Protein AF-A0A3N4KEC1-F1 (afdb_monomer)

Foldseek 3Di:
DDDDDDDDPDDPPDDDPPDQDPVSVVVVVVVVVVVVVVVVVVVVVVVVVVVVVVVVVVVVVCVVVVVVVVVVVVVVVDDPPPPDDDDDDDDDDPDDDDDDDDDDDDDD

Sequence (108 aa):
MSTSRPAASASAPAAEPAEKSFFELQRDQLVSEIALSLEHVLMNMNVLNRSLEGVIAVGKEFESVEALWSQFENVMAKNPEETKGAEEGEGDESTVMYEGLPRGVGKR

Mean predicted aligned error: 19.25 Å

Radius of gyration: 40.03 Å; Cα contacts (8 Å, |Δi|>4): 1; chains: 1; bounding box: 88×50×103 Å

Organism: NCBI:txid1392247

Structure (mmCIF, N/CA/C/O backbone):
data_AF-A0A3N4KEC1-F1
#
_entry.id   AF-A0A3N4KEC1-F1
#
loop_
_atom_site.group_PDB
_atom_site.id
_atom_site.type_symbol
_atom_site.label_atom_id
_atom_site.label_alt_id
_atom_site.label_comp_id
_atom_site.label_asym_id
_atom_site.label_entity_id
_atom_site.label_seq_id
_atom_site.pdbx_PDB_ins_code
_atom_site.Cartn_x
_atom_site.Cartn_y
_atom_site.Cartn_z
_atom_site.occupancy
_atom_site.B_iso_or_equiv
_atom_site.auth_seq_id
_atom_site.auth_comp_id
_atom_site.auth_asym_id
_atom_site.auth_atom_id
_atom_site.pdbx_PDB_model_num
ATOM 1 N N . MET A 1 1 ? -59.095 -21.184 52.690 1.00 42.16 1 MET A N 1
ATOM 2 C CA . MET A 1 1 ? -60.011 -20.505 51.748 1.00 42.16 1 MET A CA 1
ATOM 3 C C . MET A 1 1 ? -59.433 -19.137 51.421 1.00 42.16 1 MET A C 1
ATOM 5 O O . MET A 1 1 ? -58.833 -18.533 52.297 1.00 42.16 1 MET A O 1
ATOM 9 N N . SER A 1 2 ? -59.521 -18.750 50.149 1.00 52.88 2 SER A N 1
ATOM 10 C CA . SER A 1 2 ? -58.805 -17.673 49.456 1.00 52.88 2 SER A CA 1
ATOM 11 C C . SER A 1 2 ? -58.765 -16.302 50.131 1.00 52.88 2 SER A C 1
ATOM 13 O O . SER A 1 2 ? -59.779 -15.815 50.616 1.00 52.88 2 SER A O 1
ATOM 15 N N . THR A 1 3 ? -57.642 -15.605 49.954 1.00 56.81 3 THR A N 1
ATOM 16 C CA . THR A 1 3 ? -57.611 -14.137 49.906 1.00 56.81 3 THR A CA 1
ATOM 17 C C . THR A 1 3 ? -56.886 -13.698 48.637 1.00 56.81 3 THR A C 1
ATOM 19 O O . THR A 1 3 ? -55.672 -13.846 48.515 1.00 56.81 3 THR A O 1
ATOM 22 N N . SER A 1 4 ? -57.665 -13.201 47.679 1.00 56.50 4 SER A N 1
ATOM 23 C CA . SER A 1 4 ? -57.194 -12.508 46.477 1.00 56.50 4 SER A CA 1
ATOM 24 C C . SER A 1 4 ? -56.639 -11.125 46.844 1.00 56.50 4 SER A C 1
ATOM 26 O O . SER A 1 4 ? -57.174 -10.473 47.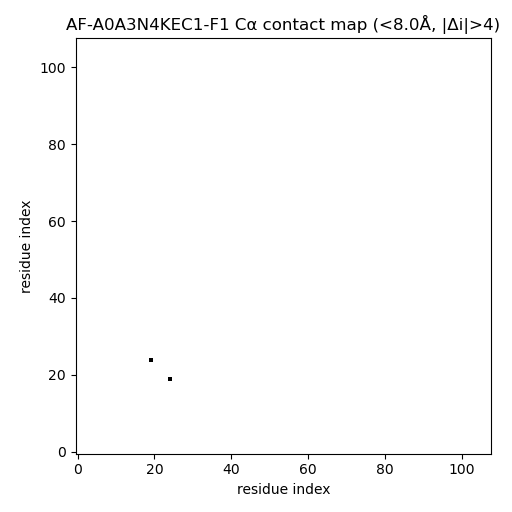742 1.00 56.50 4 SER A O 1
ATOM 28 N N . ARG A 1 5 ? -55.612 -10.651 46.126 1.00 55.03 5 ARG A N 1
ATOM 29 C CA . ARG A 1 5 ? -55.212 -9.233 46.090 1.00 55.03 5 ARG A CA 1
ATOM 30 C C . ARG A 1 5 ? -54.964 -8.820 44.627 1.00 55.03 5 ARG A C 1
ATOM 32 O O . ARG A 1 5 ? -54.363 -9.608 43.899 1.00 55.03 5 ARG A O 1
ATOM 39 N N . PRO A 1 6 ? -55.451 -7.644 44.179 1.00 61.09 6 PRO A N 1
ATOM 40 C CA . PRO A 1 6 ? -55.585 -7.321 42.759 1.00 61.09 6 PRO A CA 1
ATOM 41 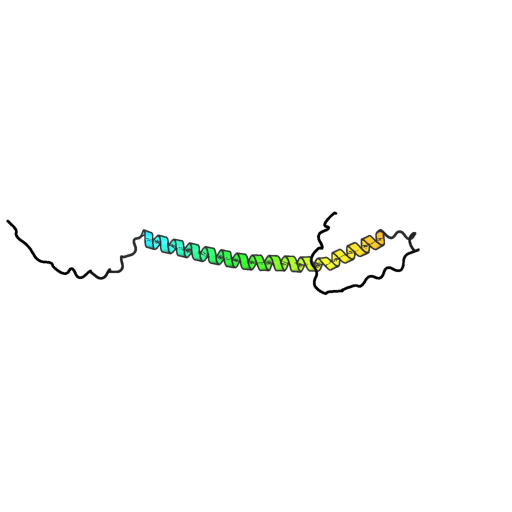C C . PRO A 1 6 ? -54.283 -6.838 42.108 1.00 61.09 6 PRO A C 1
ATOM 43 O O . PRO A 1 6 ? -53.318 -6.469 42.778 1.00 61.09 6 PRO A O 1
ATOM 46 N N . ALA A 1 7 ? -54.310 -6.838 40.773 1.00 58.62 7 ALA A N 1
ATOM 47 C CA . ALA A 1 7 ? -53.273 -6.358 39.874 1.00 58.62 7 ALA A CA 1
ATOM 48 C C . ALA A 1 7 ? -52.942 -4.873 40.096 1.00 58.62 7 ALA A C 1
ATOM 50 O O . ALA A 1 7 ? -53.831 -4.022 40.082 1.00 58.62 7 ALA A O 1
ATOM 51 N N . ALA A 1 8 ? -51.650 -4.567 40.219 1.00 51.00 8 ALA A N 1
ATOM 52 C CA . ALA A 1 8 ? -51.113 -3.234 39.991 1.00 51.00 8 ALA A CA 1
ATOM 53 C C . ALA A 1 8 ? -50.365 -3.261 38.656 1.00 51.00 8 ALA A C 1
ATOM 55 O O . ALA A 1 8 ? -49.406 -4.011 38.483 1.00 51.00 8 ALA A O 1
ATOM 56 N N . SER A 1 9 ? -50.859 -2.461 37.713 1.00 57.47 9 SER A N 1
ATOM 57 C CA . SER A 1 9 ? -50.196 -2.125 36.458 1.00 57.47 9 SER A CA 1
ATOM 58 C C . SER A 1 9 ? -48.816 -1.542 36.769 1.00 57.47 9 SER A C 1
ATOM 60 O O . SER A 1 9 ? -48.711 -0.420 37.266 1.00 57.47 9 SER A O 1
ATOM 62 N N . ALA A 1 10 ? -47.760 -2.321 36.542 1.00 55.50 10 ALA A N 1
ATOM 63 C CA . ALA A 1 10 ? -46.398 -1.823 36.607 1.00 55.50 10 ALA A CA 1
ATOM 64 C C . ALA A 1 10 ? -46.099 -1.127 35.277 1.00 55.50 10 ALA A C 1
ATOM 66 O O . ALA A 1 10 ? -45.793 -1.772 34.276 1.00 55.50 10 ALA A O 1
ATOM 67 N N . SER A 1 11 ? -46.227 0.200 35.276 1.00 55.78 11 SER A N 1
ATOM 68 C CA . SER A 1 11 ? -45.574 1.051 34.286 1.00 55.78 11 SER A CA 1
ATOM 69 C C . SER A 1 11 ? -44.101 0.649 34.237 1.00 55.78 11 SER A C 1
ATOM 71 O O . SER A 1 11 ? -43.405 0.761 35.248 1.00 55.78 11 SER A O 1
ATOM 73 N N . ALA A 1 12 ? -43.643 0.139 33.094 1.00 61.47 12 ALA A N 1
ATOM 74 C CA . ALA A 1 12 ? -42.231 -0.129 32.874 1.00 61.47 12 ALA A CA 1
ATOM 75 C C . ALA A 1 12 ? -41.457 1.176 33.123 1.00 61.47 12 ALA A C 1
ATOM 77 O O . ALA A 1 12 ? -41.832 2.202 32.543 1.00 61.47 12 ALA A O 1
ATOM 78 N N . PRO A 1 13 ? -40.424 1.194 33.983 1.00 54.88 13 PRO A N 1
ATOM 79 C CA . PRO A 1 13 ? -39.538 2.339 34.005 1.00 54.88 13 PRO A CA 1
ATOM 80 C C . PRO A 1 13 ? -38.871 2.393 32.630 1.00 54.88 13 PRO A C 1
ATOM 82 O O . PRO A 1 13 ? -38.348 1.387 32.143 1.00 54.88 13 PRO A O 1
ATOM 85 N N . ALA A 1 14 ? -38.963 3.553 31.978 1.00 57.78 14 ALA A N 1
ATOM 86 C CA . ALA A 1 14 ? -38.163 3.853 30.806 1.00 57.78 14 ALA A CA 1
ATOM 87 C C . ALA A 1 14 ? -36.710 3.502 31.142 1.00 57.78 14 ALA A C 1
ATOM 89 O O . ALA A 1 14 ? -36.208 3.906 32.190 1.00 57.78 14 ALA A O 1
ATOM 90 N N . ALA A 1 15 ? -36.085 2.681 30.300 1.00 56.28 15 ALA A N 1
ATOM 91 C CA . ALA A 1 15 ? -34.692 2.310 30.458 1.00 56.28 15 ALA A CA 1
ATOM 92 C C . ALA A 1 15 ? -33.847 3.590 30.406 1.00 56.28 15 ALA A C 1
ATOM 94 O O . ALA A 1 15 ? -33.602 4.138 29.332 1.00 56.28 15 ALA A O 1
ATOM 95 N N . GLU A 1 16 ? -33.452 4.081 31.579 1.00 58.34 16 GLU A N 1
ATOM 96 C CA . GLU A 1 16 ? -32.330 5.001 31.741 1.00 58.34 16 GLU A CA 1
ATOM 97 C C . GLU A 1 16 ? -31.148 4.428 30.941 1.00 58.34 16 GLU A C 1
ATOM 99 O O . GLU A 1 16 ? -30.938 3.206 30.977 1.00 58.34 16 GLU A O 1
ATOM 104 N N . PRO A 1 17 ? -30.400 5.246 30.178 1.00 60.44 17 PRO A N 1
ATOM 105 C CA . PRO A 1 17 ? -29.257 4.751 29.429 1.00 60.44 17 PRO A CA 1
ATOM 106 C C . PRO A 1 17 ? -28.294 4.106 30.423 1.00 60.44 17 PRO A C 1
ATOM 108 O O . PRO A 1 17 ? -27.717 4.790 31.264 1.00 60.44 17 PRO A O 1
ATOM 111 N N . ALA A 1 18 ? -28.164 2.780 30.356 1.00 66.94 18 ALA A N 1
ATOM 112 C CA . ALA A 1 18 ? -27.238 2.050 31.202 1.00 66.94 18 ALA A CA 1
ATOM 113 C C . ALA A 1 18 ? -25.848 2.666 31.013 1.00 66.94 18 ALA A C 1
ATOM 115 O O . ALA A 1 18 ? -25.322 2.677 29.894 1.00 66.94 18 ALA A O 1
ATOM 116 N N . GLU A 1 19 ? -25.284 3.226 32.085 1.00 74.94 19 GLU A N 1
ATOM 117 C CA . GLU A 1 19 ? -23.933 3.768 32.055 1.00 74.94 19 GLU A CA 1
ATOM 118 C C . GLU A 1 19 ? -22.994 2.673 31.547 1.00 74.94 19 GLU A C 1
ATOM 120 O O . GLU A 1 19 ? -22.976 1.548 32.057 1.00 74.94 19 GLU A O 1
ATOM 125 N N . LYS A 1 20 ? -22.261 2.980 30.472 1.00 77.44 20 LYS A N 1
ATOM 126 C CA . LYS A 1 20 ? -21.356 2.020 29.847 1.00 77.44 20 LYS A CA 1
ATOM 127 C C . LYS A 1 20 ? -20.341 1.571 30.889 1.00 77.44 20 LYS A C 1
ATOM 129 O O . LYS A 1 20 ? -19.590 2.385 31.425 1.00 77.44 20 LYS A O 1
ATOM 134 N N . SER A 1 21 ? -20.315 0.266 31.148 1.00 90.31 21 SER A N 1
ATOM 135 C CA . SER A 1 21 ? -19.306 -0.349 32.006 1.00 90.31 21 SER A CA 1
ATOM 136 C C . SER A 1 21 ? -17.904 0.029 31.521 1.00 90.31 21 SER A C 1
ATOM 138 O O . SER A 1 21 ? -17.687 0.229 30.325 1.00 90.31 21 SER A O 1
ATOM 140 N N . PHE A 1 22 ? -16.932 0.087 32.431 1.00 91.50 22 PHE A N 1
ATOM 141 C CA . PHE A 1 22 ? -15.531 0.377 32.107 1.00 91.50 22 PHE A CA 1
ATOM 142 C C . PHE A 1 22 ? -15.016 -0.443 30.904 1.00 91.50 22 PHE A C 1
ATOM 144 O O . PHE A 1 22 ? -14.359 0.096 30.015 1.00 91.50 22 PHE A O 1
ATOM 151 N N . PHE A 1 23 ? -15.398 -1.722 30.819 1.00 94.12 23 PHE A N 1
ATOM 152 C CA . PHE A 1 23 ? -15.033 -2.602 29.705 1.00 94.12 23 PHE A CA 1
ATOM 153 C C . PHE A 1 23 ? -15.689 -2.223 28.371 1.00 94.12 23 PHE A C 1
ATOM 155 O O . PHE A 1 23 ? -15.075 -2.392 27.323 1.00 94.12 23 PHE A O 1
ATOM 162 N N . GLU A 1 24 ? -16.911 -1.690 28.393 1.00 93.69 24 GLU A N 1
ATOM 163 C CA . GLU A 1 24 ? -17.613 -1.220 27.193 1.00 93.69 24 GLU A CA 1
ATOM 164 C C . GLU A 1 24 ? -16.934 0.036 26.634 1.00 93.69 24 GLU A C 1
ATOM 166 O O . GLU A 1 24 ? -16.720 0.135 25.430 1.00 93.69 24 GLU A O 1
ATOM 171 N N . LEU A 1 25 ? -16.516 0.959 27.507 1.00 95.00 25 LEU A N 1
ATOM 172 C CA . LEU A 1 25 ? -15.756 2.150 27.112 1.00 95.00 25 LEU A CA 1
ATOM 173 C C . LEU A 1 25 ? -14.388 1.787 26.524 1.00 95.00 25 LEU A C 1
ATOM 175 O O . LEU A 1 25 ? -14.010 2.311 25.478 1.00 95.00 25 LEU A O 1
ATOM 179 N N . GLN A 1 26 ? -13.660 0.869 27.164 1.00 96.19 26 GLN A N 1
ATOM 180 C CA . GLN A 1 26 ? -12.362 0.415 26.665 1.00 96.19 26 GLN A CA 1
ATOM 181 C C . GLN A 1 26 ? -12.499 -0.361 25.347 1.00 96.19 26 GLN A C 1
ATOM 183 O O . GLN A 1 26 ? -11.676 -0.196 24.448 1.00 96.19 26 GLN A O 1
ATOM 188 N N . ARG A 1 27 ? -13.557 -1.169 25.190 1.00 95.94 27 ARG A N 1
ATOM 189 C CA . ARG A 1 27 ? -13.874 -1.819 23.913 1.00 95.94 27 ARG A CA 1
ATOM 190 C C . ARG A 1 27 ? -14.127 -0.780 22.828 1.00 95.94 27 ARG A C 1
ATOM 192 O O . ARG A 1 27 ? -13.551 -0.902 21.756 1.00 95.94 27 ARG A O 1
ATOM 199 N N . ASP A 1 28 ? -14.955 0.226 23.095 1.00 95.75 28 ASP A N 1
ATOM 200 C CA . ASP A 1 28 ? -15.267 1.270 22.115 1.00 95.75 28 ASP A CA 1
ATOM 201 C C . ASP A 1 28 ? -13.988 2.031 21.693 1.00 95.75 28 ASP A C 1
ATOM 203 O O . ASP A 1 28 ? -13.794 2.298 20.507 1.00 95.75 28 ASP A O 1
ATOM 207 N N . GLN A 1 29 ? -13.068 2.294 22.631 1.00 96.62 29 GLN A N 1
ATOM 208 C CA . GLN A 1 29 ? -11.748 2.870 22.332 1.00 96.62 29 GLN A CA 1
ATOM 209 C C . GLN A 1 29 ? -10.902 1.964 21.430 1.00 96.62 29 GLN A C 1
AT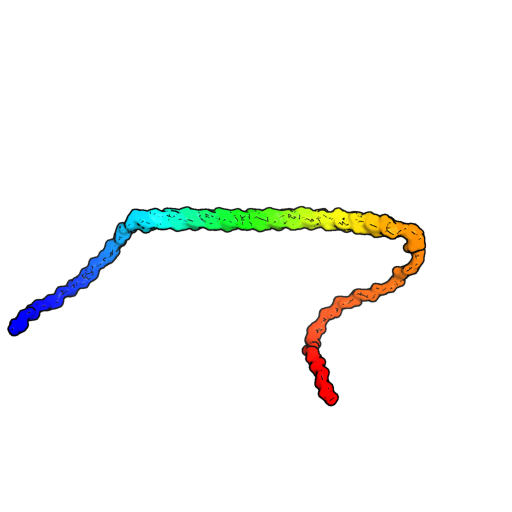OM 211 O O . GLN A 1 29 ? -10.416 2.420 20.397 1.00 96.62 29 GLN A O 1
ATOM 216 N N . LEU A 1 30 ? -10.764 0.680 21.776 1.00 98.00 30 LEU A N 1
ATOM 217 C CA . LEU A 1 30 ? -9.996 -0.281 20.978 1.00 98.00 30 LEU A CA 1
ATOM 218 C C . LEU A 1 30 ? -10.600 -0.477 19.583 1.00 98.00 30 LEU A C 1
ATOM 220 O O . LEU A 1 30 ? -9.872 -0.562 18.601 1.00 98.00 30 LEU A O 1
ATOM 224 N N . VAL A 1 31 ? -11.930 -0.512 19.468 1.00 98.00 31 VAL A N 1
ATOM 225 C CA . VAL A 1 31 ? -12.624 -0.605 18.174 1.00 98.00 31 VAL A CA 1
ATOM 226 C C . VAL A 1 31 ? -12.361 0.639 17.328 1.00 98.00 31 VAL A C 1
ATOM 228 O O . VAL A 1 31 ? -12.116 0.516 16.129 1.00 98.00 31 VAL A O 1
ATOM 231 N N . SER A 1 32 ? -12.358 1.825 17.940 1.00 98.00 32 SER A N 1
ATOM 232 C CA . SER A 1 32 ? -11.994 3.063 17.249 1.00 98.00 32 SER A CA 1
ATOM 233 C C . SER A 1 32 ? -10.541 3.039 16.769 1.00 98.00 32 SER A C 1
ATOM 235 O O . SER A 1 32 ? -10.264 3.446 15.645 1.00 98.00 32 SER A O 1
ATOM 237 N N . GLU A 1 33 ? -9.612 2.551 17.590 1.00 98.12 33 GLU A N 1
ATOM 238 C CA . GLU A 1 33 ? -8.200 2.427 17.216 1.00 98.12 33 GLU A CA 1
ATOM 239 C C . GLU A 1 33 ? -8.003 1.422 16.072 1.00 98.12 33 GLU A C 1
ATOM 241 O O . GLU A 1 33 ? -7.297 1.710 15.104 1.00 98.12 33 GLU A O 1
ATOM 246 N N . ILE A 1 34 ? -8.703 0.283 16.118 1.00 98.19 34 ILE A N 1
ATOM 247 C CA . ILE A 1 34 ? -8.720 -0.696 15.026 1.00 98.19 34 ILE A CA 1
ATOM 248 C C . ILE A 1 34 ? -9.242 -0.045 13.742 1.00 98.19 34 ILE A C 1
ATOM 250 O O . ILE A 1 34 ? -8.614 -0.199 12.695 1.00 98.19 34 ILE A O 1
ATOM 254 N N . ALA A 1 35 ? -10.341 0.711 13.804 1.00 98.06 35 ALA A N 1
ATOM 255 C CA . ALA A 1 35 ? -10.898 1.387 12.6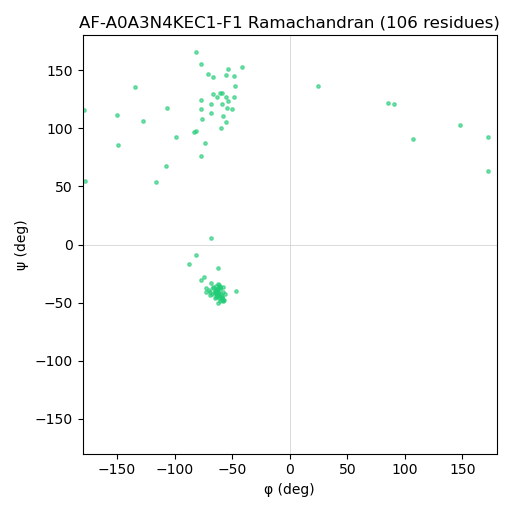35 1.00 98.06 35 ALA A CA 1
ATOM 256 C C . ALA A 1 35 ? -9.890 2.361 11.999 1.00 98.06 35 ALA A C 1
ATOM 258 O O . ALA A 1 35 ? -9.673 2.306 10.789 1.00 98.06 35 ALA A O 1
ATOM 259 N N . LEU A 1 36 ? -9.208 3.174 12.813 1.00 98.25 36 LEU A N 1
ATOM 260 C CA . LEU A 1 36 ? -8.152 4.079 12.345 1.00 98.25 36 LEU A CA 1
ATOM 261 C C . LEU A 1 36 ? -6.969 3.316 11.732 1.00 98.25 36 LEU A C 1
ATOM 263 O O . LEU A 1 36 ? -6.439 3.706 10.692 1.00 98.25 36 LEU A O 1
ATOM 267 N N . SER A 1 37 ? -6.563 2.198 12.342 1.00 97.94 37 SER A N 1
ATOM 268 C CA . SER A 1 37 ? -5.486 1.361 11.806 1.00 97.94 37 SER A CA 1
ATOM 269 C C . SER A 1 37 ? -5.845 0.764 10.440 1.00 97.94 37 SER A C 1
ATOM 271 O O . SER A 1 37 ? -5.002 0.720 9.544 1.00 97.94 37 SER A O 1
ATOM 273 N N . LEU A 1 38 ? -7.107 0.369 10.243 1.00 98.06 38 LEU A N 1
ATOM 274 C CA . LEU A 1 38 ? -7.596 -0.169 8.975 1.00 98.06 38 LEU A CA 1
ATOM 275 C C . LEU A 1 38 ? -7.678 0.915 7.899 1.00 98.06 38 LEU A C 1
ATOM 277 O O . LEU A 1 38 ? -7.303 0.658 6.758 1.00 98.06 38 LEU A O 1
ATOM 281 N N . GLU A 1 39 ? -8.094 2.131 8.252 1.00 97.88 39 GLU A N 1
ATOM 282 C CA . GLU A 1 39 ? -8.058 3.275 7.336 1.00 97.88 39 GLU A CA 1
ATOM 283 C C . GLU A 1 39 ? -6.627 3.564 6.865 1.00 97.88 39 GLU A C 1
ATOM 285 O O . GLU A 1 39 ? -6.380 3.736 5.669 1.00 97.88 39 GLU A O 1
ATOM 290 N N . HIS A 1 40 ? -5.656 3.513 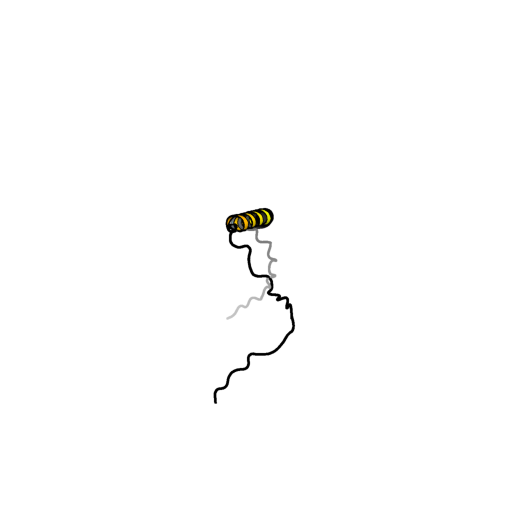7.780 1.00 98.06 40 HIS A N 1
ATOM 291 C CA . HIS A 1 40 ? -4.250 3.668 7.426 1.00 98.06 40 HIS A CA 1
ATOM 292 C C . HIS A 1 40 ? -3.764 2.547 6.492 1.00 98.06 40 HIS A C 1
ATOM 294 O O . HIS A 1 40 ? -3.075 2.827 5.511 1.00 98.06 40 HIS A O 1
ATOM 300 N N . VAL A 1 41 ? -4.161 1.290 6.725 1.00 98.25 41 VAL A N 1
ATOM 301 C CA . VAL A 1 41 ? -3.849 0.172 5.814 1.00 98.25 41 VAL A CA 1
ATOM 302 C C . VAL A 1 41 ? -4.453 0.394 4.424 1.00 98.25 41 VAL A C 1
ATOM 304 O O . VAL A 1 41 ? -3.765 0.172 3.428 1.00 98.25 41 VAL A O 1
ATOM 307 N N . LEU A 1 42 ? -5.697 0.873 4.332 1.00 98.06 42 LEU A N 1
ATOM 308 C CA . LEU A 1 42 ? -6.338 1.195 3.051 1.00 98.06 42 LEU A CA 1
ATOM 309 C C . LEU A 1 42 ? -5.601 2.320 2.317 1.00 98.06 42 LEU A C 1
ATOM 311 O O . LEU A 1 42 ? -5.358 2.222 1.113 1.00 98.06 42 LEU A O 1
ATOM 315 N N . MET A 1 43 ? -5.189 3.367 3.034 1.00 98.25 43 MET A N 1
ATOM 316 C CA . MET A 1 43 ? -4.399 4.448 2.446 1.00 98.25 43 MET A CA 1
ATOM 317 C C . MET A 1 43 ? -3.040 3.939 1.948 1.00 98.25 43 MET A C 1
ATOM 319 O O . MET A 1 43 ? -2.642 4.249 0.825 1.00 98.25 43 MET A O 1
ATOM 323 N N . ASN A 1 44 ? -2.373 3.090 2.730 1.00 98.06 44 ASN A N 1
ATOM 324 C CA . ASN A 1 44 ? -1.108 2.464 2.348 1.00 98.06 44 ASN A CA 1
ATOM 325 C C . ASN A 1 44 ? -1.257 1.557 1.119 1.00 98.06 44 ASN A C 1
ATOM 327 O O . ASN A 1 44 ? -0.399 1.585 0.240 1.00 98.06 44 ASN A O 1
ATOM 331 N N . MET A 1 45 ? -2.358 0.810 1.002 1.00 97.81 45 MET A N 1
ATOM 332 C CA . MET A 1 45 ? -2.669 0.012 -0.191 1.00 97.81 45 MET A CA 1
ATOM 333 C C . MET A 1 45 ? -2.838 0.880 -1.440 1.00 97.81 45 MET A C 1
ATOM 335 O O . MET A 1 45 ? -2.308 0.542 -2.497 1.00 97.81 45 MET A O 1
ATOM 339 N N . ASN A 1 46 ? -3.507 2.028 -1.322 1.00 97.44 46 ASN A N 1
ATOM 340 C CA . ASN A 1 46 ? -3.651 2.964 -2.439 1.00 97.44 46 ASN A CA 1
ATOM 341 C C . ASN A 1 46 ? -2.301 3.560 -2.871 1.00 97.44 46 ASN A C 1
ATOM 343 O O . ASN A 1 46 ? -2.038 3.698 -4.066 1.00 97.44 46 ASN A O 1
ATOM 347 N N . VAL A 1 47 ? -1.427 3.893 -1.915 1.00 98.00 47 VAL A N 1
ATOM 348 C CA . VAL A 1 47 ? -0.063 4.368 -2.209 1.00 98.00 47 VAL A CA 1
ATOM 349 C C . VAL A 1 47 ? 0.759 3.273 -2.885 1.00 98.00 47 VAL A C 1
ATOM 351 O O . VAL A 1 47 ? 1.409 3.532 -3.898 1.00 98.00 47 VAL A O 1
ATOM 354 N N . LEU A 1 48 ? 0.701 2.046 -2.365 1.00 97.75 48 LEU A N 1
ATOM 355 C CA . LEU A 1 48 ? 1.395 0.900 -2.941 1.00 97.75 48 LEU A CA 1
ATOM 356 C C . LEU A 1 48 ? 0.944 0.649 -4.382 1.00 97.75 48 LEU A C 1
ATOM 358 O O . LEU A 1 48 ? 1.785 0.468 -5.257 1.00 97.75 48 LEU A O 1
ATOM 362 N N . ASN A 1 49 ? -0.360 0.687 -4.648 1.00 97.94 49 ASN A N 1
ATOM 363 C CA . ASN A 1 49 ? -0.898 0.491 -5.989 1.00 97.94 49 ASN A CA 1
ATOM 364 C C . ASN A 1 49 ? -0.325 1.518 -6.986 1.00 97.94 49 ASN A C 1
ATOM 366 O O . ASN A 1 49 ? 0.252 1.123 -7.995 1.00 97.94 49 ASN A O 1
ATOM 370 N N . ARG A 1 50 ? -0.330 2.811 -6.639 1.00 98.00 50 ARG A N 1
ATOM 371 C CA . ARG A 1 50 ? 0.306 3.856 -7.464 1.00 98.00 50 ARG A CA 1
ATOM 372 C C . ARG A 1 50 ? 1.804 3.635 -7.651 1.00 98.00 50 ARG A C 1
ATOM 374 O O . ARG A 1 50 ? 2.341 3.931 -8.713 1.00 98.00 50 ARG A O 1
ATOM 381 N N . SER A 1 51 ? 2.490 3.130 -6.624 1.00 97.12 51 SER A N 1
ATOM 382 C CA . SER A 1 51 ? 3.915 2.805 -6.734 1.00 97.12 51 SER A CA 1
ATOM 383 C C . SER A 1 51 ? 4.161 1.681 -7.745 1.00 97.12 51 SER A C 1
ATOM 385 O O . SER A 1 51 ? 5.096 1.777 -8.534 1.00 97.12 51 SER A O 1
ATOM 387 N N . LEU A 1 52 ? 3.291 0.664 -7.786 1.00 98.06 52 LEU A N 1
ATOM 388 C CA . LEU A 1 52 ? 3.376 -0.428 -8.756 1.00 98.06 52 LEU A CA 1
ATOM 389 C C . LEU A 1 52 ? 3.062 0.058 -10.167 1.00 98.06 52 LEU A C 1
ATOM 391 O O . LEU A 1 52 ? 3.803 -0.265 -11.088 1.00 98.06 52 LEU A O 1
ATOM 395 N N . GLU A 1 53 ? 2.025 0.878 -10.339 1.00 97.38 53 GLU A N 1
ATOM 396 C CA . GLU A 1 53 ? 1.736 1.525 -11.623 1.00 97.38 53 GLU A CA 1
ATOM 397 C C . GLU A 1 53 ? 2.923 2.372 -12.103 1.00 97.38 53 GLU A C 1
ATOM 399 O O . GLU A 1 53 ? 3.295 2.305 -13.272 1.00 97.38 53 GLU A O 1
ATOM 404 N N . GLY A 1 54 ? 3.578 3.100 -11.193 1.00 97.19 54 GLY A N 1
ATOM 405 C CA . GLY A 1 54 ? 4.802 3.845 -11.484 1.00 97.19 54 GLY A CA 1
ATOM 406 C C . GLY A 1 54 ? 5.958 2.946 -11.929 1.00 97.19 54 GLY A C 1
ATOM 407 O O . GLY A 1 54 ? 6.625 3.254 -12.914 1.00 97.19 54 GLY A O 1
ATOM 408 N N . VAL A 1 55 ? 6.179 1.812 -11.256 1.00 96.56 55 VAL A N 1
ATOM 409 C CA . VAL A 1 55 ? 7.208 0.833 -11.652 1.00 96.56 55 VAL A CA 1
ATOM 410 C C . VAL A 1 55 ? 6.890 0.205 -13.009 1.00 96.56 55 VAL A C 1
ATOM 412 O O . VAL A 1 55 ? 7.797 0.059 -13.823 1.00 96.56 55 VAL A O 1
ATOM 415 N N . ILE A 1 56 ? 5.626 -0.123 -13.289 1.00 94.25 56 ILE A N 1
ATOM 416 C CA . ILE A 1 56 ? 5.196 -0.648 -14.595 1.00 94.25 56 ILE A CA 1
ATOM 417 C C . ILE A 1 56 ? 5.434 0.394 -15.692 1.00 94.25 56 ILE A C 1
ATOM 419 O O . ILE A 1 56 ? 5.971 0.056 -16.745 1.00 94.25 56 ILE A O 1
ATOM 423 N N . ALA A 1 57 ? 5.084 1.658 -15.439 1.00 95.69 57 ALA A N 1
ATOM 424 C CA . ALA A 1 57 ? 5.319 2.747 -16.379 1.00 95.69 57 ALA A CA 1
ATOM 425 C C . ALA A 1 57 ? 6.813 2.907 -16.694 1.00 95.69 57 ALA A C 1
ATOM 427 O O . ALA A 1 57 ? 7.183 2.947 -17.860 1.00 95.69 57 ALA A O 1
ATOM 428 N N . VAL A 1 58 ? 7.681 2.908 -15.676 1.00 93.12 58 VAL A N 1
ATOM 429 C CA . VAL A 1 58 ? 9.142 2.931 -15.881 1.00 93.12 58 VAL A CA 1
ATOM 430 C C . VAL A 1 58 ? 9.625 1.674 -16.612 1.00 93.12 58 VAL A C 1
ATOM 432 O O . VAL A 1 58 ? 10.496 1.765 -17.469 1.00 93.12 58 VAL A O 1
ATOM 435 N N . GLY A 1 59 ? 9.047 0.508 -16.314 1.00 93.62 59 GLY A N 1
ATOM 436 C CA . GLY A 1 59 ? 9.325 -0.747 -17.014 1.00 93.62 59 GLY A CA 1
ATOM 437 C C . GLY A 1 59 ? 9.075 -0.649 -18.518 1.00 93.62 59 GLY A C 1
ATOM 438 O O . GLY A 1 59 ? 9.905 -1.092 -19.308 1.00 93.62 59 GLY A O 1
ATOM 439 N N . LYS A 1 60 ? 7.976 0.003 -18.909 1.00 93.50 60 LYS A N 1
ATOM 440 C CA . LYS A 1 60 ? 7.622 0.242 -20.311 1.00 93.50 60 LY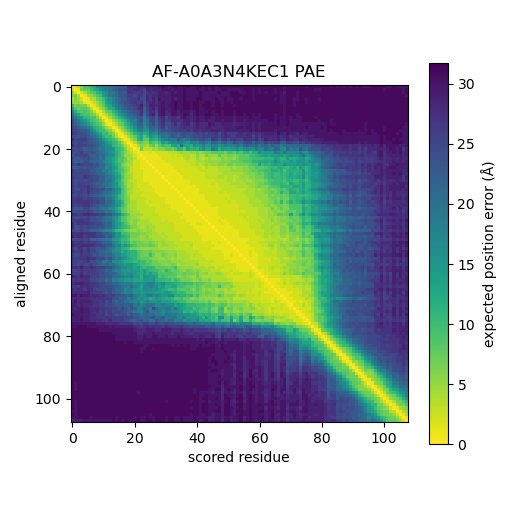S A CA 1
ATOM 441 C C . LYS A 1 60 ? 8.664 1.084 -21.051 1.00 93.50 60 LYS A C 1
ATOM 443 O O . LYS A 1 60 ? 8.939 0.835 -22.219 1.00 93.50 60 LYS A O 1
ATOM 448 N N . GLU A 1 61 ? 9.299 2.042 -20.381 1.00 93.12 61 GLU A N 1
ATOM 449 C CA . GLU A 1 61 ? 10.347 2.863 -21.005 1.00 93.12 61 GLU A CA 1
ATOM 450 C C . GLU A 1 61 ? 11.566 2.027 -21.455 1.00 93.12 61 GLU A C 1
ATOM 452 O O . GLU A 1 61 ? 12.304 2.429 -22.361 1.00 93.12 61 GLU A O 1
ATOM 457 N N . PHE A 1 62 ? 11.753 0.825 -20.895 1.00 94.06 62 PHE A N 1
ATOM 458 C CA . PHE A 1 62 ? 12.795 -0.108 -21.327 1.00 94.06 62 PHE A CA 1
ATOM 459 C C . PHE A 1 62 ? 12.429 -0.945 -22.567 1.00 94.06 62 PHE A C 1
ATOM 461 O O . PHE A 1 62 ? 13.333 -1.560 -23.131 1.00 94.06 62 PHE A O 1
ATOM 468 N N . GLU A 1 63 ? 11.184 -0.923 -23.064 1.00 92.06 63 GLU A N 1
ATOM 469 C CA . GLU A 1 63 ? 10.797 -1.597 -24.327 1.00 92.06 63 GLU A CA 1
ATOM 470 C C . GLU A 1 63 ? 11.638 -1.087 -25.512 1.00 92.06 63 GLU A C 1
ATOM 472 O O . GLU A 1 63 ? 12.063 -1.843 -26.385 1.00 92.06 63 GLU A O 1
ATOM 477 N N . SER A 1 64 ? 11.956 0.212 -25.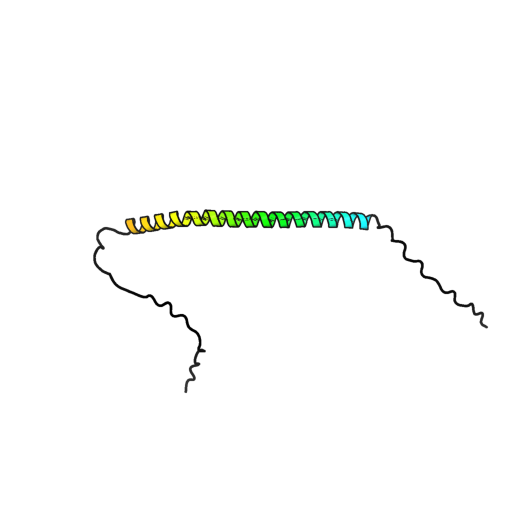520 1.00 90.56 64 SER A N 1
ATOM 478 C CA . SER A 1 64 ? 12.833 0.808 -26.536 1.00 90.56 64 SER A CA 1
ATOM 479 C C . SER A 1 64 ? 14.261 0.247 -26.487 1.00 90.56 64 SER A C 1
ATOM 481 O O . SER A 1 64 ? 14.895 0.053 -27.525 1.00 90.56 64 SER A O 1
ATOM 483 N N . VAL A 1 65 ? 14.757 -0.058 -25.285 1.00 92.19 65 VAL A N 1
ATOM 484 C CA . VAL A 1 65 ? 16.080 -0.649 -25.059 1.00 92.19 65 VAL A CA 1
ATOM 485 C C . VAL A 1 65 ? 16.080 -2.117 -25.484 1.00 92.19 65 VAL A C 1
ATOM 487 O O . VAL A 1 65 ? 17.024 -2.555 -26.134 1.00 92.19 65 VAL A O 1
ATOM 490 N N . GLU A 1 66 ? 15.011 -2.860 -25.195 1.00 91.44 66 GLU A N 1
ATOM 491 C CA . GLU A 1 66 ? 14.815 -4.228 -25.690 1.00 91.44 66 GLU A CA 1
ATOM 492 C C . GLU A 1 66 ? 14.845 -4.281 -27.226 1.00 91.44 66 GLU A C 1
ATOM 494 O O . GLU A 1 66 ? 15.591 -5.072 -27.807 1.00 91.44 66 GLU A O 1
ATOM 499 N N . ALA A 1 67 ? 14.112 -3.385 -27.894 1.00 92.38 67 ALA A N 1
ATOM 500 C CA . ALA A 1 67 ? 14.094 -3.309 -29.352 1.00 92.38 67 ALA A CA 1
ATOM 501 C C . ALA A 1 67 ? 15.486 -3.018 -29.940 1.00 92.38 67 ALA A C 1
ATOM 503 O O . ALA A 1 67 ? 15.846 -3.567 -30.984 1.00 92.38 67 ALA A O 1
ATOM 504 N N . LEU A 1 68 ? 16.290 -2.183 -29.274 1.00 91.56 68 LEU A N 1
ATOM 505 C CA . LEU A 1 68 ? 17.667 -1.899 -29.685 1.00 91.56 68 LEU A CA 1
ATOM 506 C C . LEU A 1 68 ? 18.578 -3.120 -29.538 1.00 91.56 68 LEU A C 1
ATOM 508 O O . LEU A 1 68 ? 19.365 -3.401 -30.441 1.00 91.56 68 LEU A O 1
ATOM 512 N N . TRP A 1 69 ? 18.460 -3.869 -28.440 1.00 93.12 69 TRP A N 1
ATOM 513 C CA . TRP A 1 69 ? 19.230 -5.102 -28.269 1.00 93.12 69 TRP A CA 1
ATOM 514 C C . TRP A 1 69 ? 18.820 -6.182 -29.271 1.00 93.12 69 TRP A C 1
ATOM 516 O O . TRP A 1 69 ? 19.695 -6.856 -29.806 1.00 93.12 69 TRP A O 1
ATOM 526 N N . SER A 1 70 ? 17.534 -6.284 -29.615 1.00 91.00 70 SER A N 1
ATOM 527 C CA . SER A 1 70 ? 17.058 -7.181 -30.676 1.00 91.00 70 SER A CA 1
ATOM 528 C C . SER A 1 70 ? 17.606 -6.793 -32.057 1.00 91.00 70 SER A C 1
ATOM 530 O O . SER A 1 70 ? 18.059 -7.643 -32.823 1.00 91.00 70 SER A O 1
ATOM 532 N N . GLN A 1 71 ? 17.641 -5.496 -32.378 1.00 87.69 71 GLN A N 1
ATOM 533 C CA . GLN A 1 71 ? 18.266 -5.013 -33.614 1.00 87.69 71 GLN A CA 1
ATOM 534 C C . GLN A 1 71 ? 19.764 -5.320 -33.649 1.00 87.69 71 GLN A C 1
ATOM 536 O O . GLN A 1 71 ? 20.279 -5.755 -34.678 1.00 87.69 71 GLN A O 1
ATOM 541 N N . PHE A 1 72 ? 20.456 -5.119 -32.528 1.00 88.56 72 PHE A N 1
ATOM 542 C CA . PHE A 1 72 ? 21.867 -5.455 -32.402 1.00 88.56 72 PHE A CA 1
ATOM 543 C C . PHE A 1 72 ? 22.109 -6.958 -32.594 1.00 88.56 72 PHE A C 1
ATOM 545 O O . PHE A 1 72 ? 22.988 -7.332 -33.368 1.00 88.56 72 PHE A O 1
ATOM 552 N N . GLU A 1 73 ? 21.306 -7.817 -31.961 1.00 88.75 73 GLU A N 1
ATOM 553 C CA . GLU A 1 73 ? 21.366 -9.268 -32.150 1.00 88.75 73 GLU A CA 1
ATOM 554 C C . GLU A 1 73 ? 21.171 -9.643 -33.621 1.00 88.75 73 GLU A C 1
ATOM 556 O O . GLU A 1 73 ? 21.995 -10.361 -34.175 1.00 88.75 73 GLU A O 1
ATOM 561 N N . ASN A 1 74 ? 20.158 -9.092 -34.293 1.00 85.31 74 ASN A N 1
ATOM 562 C CA . ASN A 1 74 ? 19.901 -9.361 -35.709 1.00 85.31 74 ASN A CA 1
ATOM 563 C C . ASN A 1 74 ? 21.053 -8.917 -36.628 1.00 85.31 74 ASN A C 1
ATOM 565 O O . ASN A 1 74 ? 21.318 -9.564 -37.643 1.00 85.31 74 ASN A O 1
ATOM 569 N N . VAL A 1 75 ? 21.748 -7.824 -36.293 1.00 84.94 75 VAL A N 1
ATOM 570 C CA . VAL A 1 75 ? 22.930 -7.347 -37.033 1.00 84.94 75 VAL A CA 1
ATOM 571 C C . VAL A 1 75 ? 24.145 -8.239 -36.779 1.00 84.94 75 VAL A C 1
ATOM 573 O O . VAL A 1 75 ? 24.907 -8.500 -37.704 1.00 84.94 75 VAL A O 1
ATOM 576 N N . MET A 1 76 ? 24.312 -8.743 -35.557 1.00 81.81 76 MET A N 1
ATOM 577 C CA . MET A 1 76 ? 25.409 -9.649 -35.201 1.00 81.81 76 MET A CA 1
ATOM 578 C C . MET A 1 76 ? 25.174 -11.087 -35.688 1.00 81.81 76 MET A C 1
ATOM 580 O O . MET A 1 76 ? 26.130 -11.788 -36.015 1.00 81.81 76 MET A O 1
ATOM 584 N N . ALA A 1 77 ? 23.916 -11.524 -35.766 1.00 75.75 77 ALA A N 1
ATOM 585 C CA . ALA A 1 77 ? 23.514 -12.820 -36.306 1.00 75.75 77 ALA A CA 1
ATOM 586 C C . ALA A 1 77 ? 23.614 -12.860 -37.840 1.00 75.75 77 ALA A C 1
ATOM 588 O O . ALA A 1 77 ? 23.880 -13.918 -38.415 1.00 75.75 77 ALA A O 1
ATOM 589 N N . LYS A 1 78 ? 23.472 -11.710 -38.513 1.00 66.06 78 LYS A N 1
ATOM 590 C CA . LYS A 1 78 ? 23.763 -11.571 -39.944 1.00 66.06 78 LYS A CA 1
ATOM 591 C C . LYS A 1 78 ? 25.273 -11.579 -40.197 1.00 66.06 78 LYS A C 1
ATOM 593 O O . LYS A 1 78 ? 25.914 -10.539 -40.320 1.00 66.06 78 LYS A O 1
ATOM 598 N N . ASN A 1 79 ? 25.839 -12.772 -40.366 1.00 57.34 79 ASN A N 1
ATOM 599 C CA . ASN A 1 79 ? 27.078 -12.918 -41.128 1.00 57.34 79 ASN A CA 1
ATOM 600 C C . ASN A 1 79 ? 26.815 -12.588 -42.617 1.00 57.34 79 ASN A C 1
ATOM 602 O O . ASN A 1 79 ? 25.746 -12.915 -43.134 1.00 57.34 79 ASN A O 1
ATOM 606 N N . PRO A 1 80 ? 27.767 -11.962 -43.332 1.00 57.22 80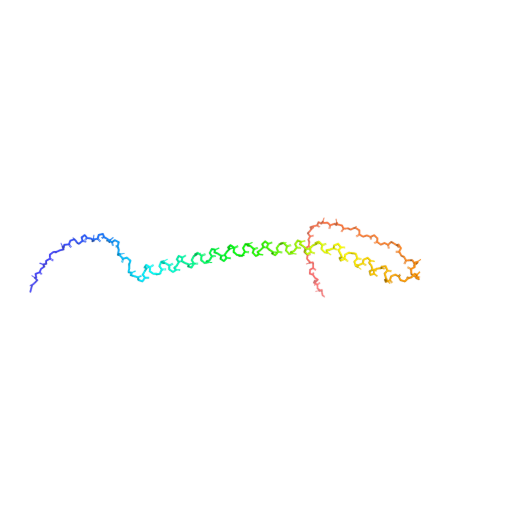 PRO A N 1
ATOM 607 C CA . PRO A 1 80 ? 27.562 -11.390 -44.672 1.00 57.22 80 PRO A CA 1
ATOM 608 C C . PRO A 1 80 ? 27.324 -12.394 -45.822 1.00 57.22 80 PRO A C 1
ATOM 610 O O . PRO A 1 80 ? 27.237 -11.976 -46.974 1.00 57.22 80 PRO A O 1
ATOM 613 N N . GLU A 1 81 ? 27.205 -13.696 -45.557 1.00 52.88 81 GLU A 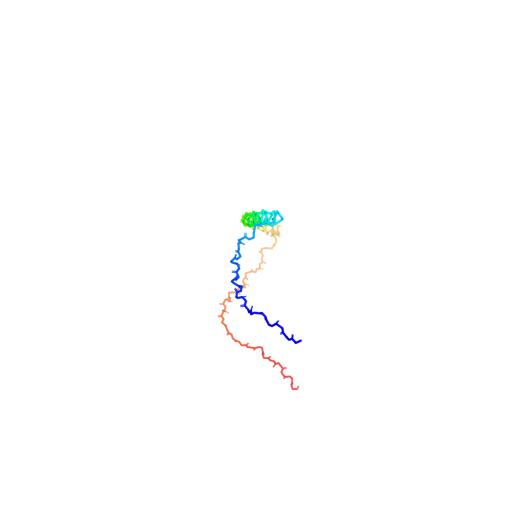N 1
ATOM 614 C CA . GLU A 1 81 ? 27.053 -14.729 -46.599 1.00 52.88 81 GLU A CA 1
ATOM 615 C C . GLU A 1 81 ? 25.591 -14.986 -47.015 1.00 52.88 81 GLU A C 1
ATOM 617 O O . GLU A 1 81 ? 25.346 -15.502 -48.102 1.00 52.88 81 GLU A O 1
ATOM 622 N N . GLU A 1 82 ? 24.591 -14.559 -46.239 1.00 52.66 82 GLU A N 1
ATOM 623 C CA . GLU A 1 82 ? 23.178 -14.808 -46.565 1.00 52.66 82 GLU A CA 1
ATOM 624 C C . GLU A 1 82 ? 22.468 -13.534 -47.033 1.00 52.66 82 GLU A C 1
ATOM 626 O O . GLU A 1 82 ? 21.576 -12.990 -46.387 1.00 52.66 82 GLU A O 1
ATOM 631 N N . THR A 1 83 ? 22.872 -13.048 -48.210 1.00 48.47 83 THR A N 1
ATOM 632 C CA . THR A 1 83 ? 22.090 -12.062 -48.975 1.00 48.47 83 THR A CA 1
ATOM 633 C C . THR A 1 83 ? 21.626 -12.653 -50.305 1.00 48.47 83 THR A C 1
ATOM 635 O O . THR A 1 83 ? 21.885 -12.081 -51.357 1.00 48.47 83 THR A O 1
ATOM 638 N N . LYS A 1 84 ? 20.951 -13.809 -50.291 1.00 49.66 84 LYS A N 1
ATOM 639 C CA . LYS A 1 84 ? 20.116 -14.261 -51.418 1.00 49.66 84 LYS A CA 1
ATOM 640 C C . LYS A 1 84 ? 18.945 -15.120 -50.941 1.00 49.66 84 LYS A C 1
ATOM 642 O O . LYS A 1 84 ? 19.136 -16.274 -50.584 1.00 49.66 84 LYS A O 1
ATOM 647 N N . GLY A 1 85 ? 17.741 -14.567 -51.086 1.00 45.94 85 GLY A N 1
ATOM 648 C CA . GLY A 1 85 ? 16.518 -15.338 -51.302 1.00 45.94 85 GLY A CA 1
ATOM 649 C C . GLY A 1 85 ? 15.563 -15.407 -50.118 1.00 45.94 85 GLY A C 1
ATOM 650 O O . GLY A 1 85 ? 15.643 -16.340 -49.333 1.00 45.94 85 GLY A O 1
ATOM 651 N N . ALA A 1 86 ? 14.631 -14.456 -50.055 1.00 38.28 86 ALA A N 1
ATOM 652 C CA . ALA A 1 86 ? 13.187 -14.722 -50.012 1.00 38.28 86 ALA A CA 1
ATOM 653 C C . ALA A 1 86 ? 12.447 -13.401 -49.750 1.00 38.28 86 ALA A C 1
ATOM 655 O O . ALA A 1 86 ? 12.275 -12.981 -48.608 1.00 38.28 86 ALA A O 1
ATOM 656 N N . GLU A 1 87 ? 12.042 -12.736 -50.832 1.00 44.66 87 GLU A N 1
ATOM 657 C CA . GLU A 1 87 ? 10.820 -11.934 -50.808 1.00 44.66 87 GLU A CA 1
ATOM 658 C C . GLU A 1 87 ? 9.605 -12.879 -50.896 1.00 44.66 87 GLU A C 1
ATOM 660 O O . GLU A 1 87 ? 9.704 -13.965 -51.469 1.00 44.66 87 GLU A O 1
ATOM 665 N N . GLU A 1 88 ? 8.481 -12.380 -50.374 1.00 40.44 88 GLU A N 1
ATOM 666 C CA . GLU A 1 88 ? 7.079 -12.785 -50.577 1.00 40.44 88 GLU A CA 1
ATOM 667 C C . GLU A 1 88 ? 6.442 -13.835 -49.644 1.00 40.44 88 GLU A C 1
ATOM 669 O O . GLU A 1 88 ? 6.840 -14.994 -49.547 1.00 40.44 88 GLU A O 1
ATOM 674 N N . GLY A 1 89 ? 5.363 -13.382 -48.992 1.00 32.44 89 GLY A N 1
ATOM 675 C CA . GLY A 1 89 ? 4.466 -14.151 -48.133 1.00 32.44 89 GLY A CA 1
ATOM 676 C C . GLY A 1 89 ? 3.461 -13.248 -47.409 1.00 32.44 89 GLY A C 1
ATOM 677 O O . GLY A 1 89 ? 3.512 -13.114 -46.193 1.00 32.44 89 GLY A O 1
ATOM 678 N N . GLU A 1 90 ? 2.607 -12.585 -48.188 1.00 38.06 90 GLU A N 1
ATOM 679 C CA . GLU A 1 90 ? 1.436 -11.793 -47.788 1.00 38.06 90 GLU A CA 1
ATOM 680 C C . GLU A 1 90 ? 0.436 -12.604 -46.933 1.00 38.06 90 GLU A C 1
ATOM 682 O O . GLU A 1 90 ? 0.264 -13.806 -47.140 1.00 38.06 90 GLU A O 1
ATOM 687 N N . GLY A 1 91 ? -0.235 -11.946 -45.980 1.00 31.67 91 GLY A N 1
ATOM 688 C CA . GLY A 1 91 ? -1.238 -12.567 -45.109 1.00 31.67 91 GLY A CA 1
ATOM 689 C C . GLY A 1 91 ? -1.898 -11.587 -44.136 1.00 31.67 91 GLY A C 1
ATOM 690 O O . GLY A 1 91 ? -1.863 -11.803 -42.927 1.00 31.67 91 GLY A O 1
ATOM 691 N N . ASP A 1 92 ? -2.466 -10.500 -44.663 1.00 39.75 92 ASP A N 1
ATOM 692 C CA . ASP A 1 92 ? -3.539 -9.755 -43.996 1.00 39.75 92 ASP A CA 1
ATOM 693 C C . ASP A 1 92 ? -4.846 -10.540 -44.172 1.00 39.75 92 ASP A C 1
ATOM 695 O O . ASP A 1 92 ? -5.306 -10.726 -45.296 1.00 39.75 92 ASP A O 1
ATOM 699 N N . GLU A 1 93 ? -5.446 -11.008 -43.077 1.00 38.44 93 GLU A N 1
ATOM 700 C CA . GLU A 1 93 ? -6.884 -11.273 -43.064 1.00 38.44 93 GLU A CA 1
ATOM 701 C C . GLU A 1 93 ? -7.466 -11.062 -41.661 1.00 38.44 93 GLU A C 1
ATOM 703 O O . GLU A 1 93 ? -7.642 -11.975 -40.852 1.00 38.44 93 GLU A O 1
ATOM 708 N N . SER A 1 94 ? -7.805 -9.806 -41.381 1.00 39.00 94 SER A N 1
ATOM 709 C CA . SER A 1 94 ? -8.805 -9.457 -40.376 1.00 39.00 94 SER A CA 1
ATOM 710 C C . SER A 1 94 ? -10.228 -9.693 -40.916 1.00 39.00 94 SER A C 1
ATOM 712 O O . SER A 1 94 ? -10.955 -8.757 -41.229 1.00 39.00 94 SER A O 1
ATOM 714 N N . THR A 1 95 ? -10.674 -10.953 -40.982 1.00 35.41 95 THR A N 1
ATOM 715 C CA . THR A 1 95 ? -12.098 -11.282 -41.195 1.00 35.41 95 THR A CA 1
ATOM 716 C C . THR A 1 95 ? -12.755 -11.611 -39.852 1.00 35.41 95 THR A C 1
ATOM 718 O O . THR A 1 95 ? -12.753 -12.744 -39.373 1.00 35.41 95 THR A O 1
ATOM 721 N N . VAL A 1 96 ? -13.339 -10.593 -39.217 1.00 44.16 96 VAL A N 1
ATOM 722 C CA . VAL A 1 96 ? -14.366 -10.778 -38.181 1.00 44.16 96 VAL A CA 1
ATOM 723 C C . VAL A 1 96 ? -15.676 -11.107 -38.896 1.00 44.16 96 VAL A C 1
ATOM 725 O O . VAL A 1 96 ? -16.087 -10.294 -39.710 1.00 44.16 96 VAL A O 1
ATOM 728 N N . MET A 1 97 ? -16.335 -12.234 -38.586 1.00 38.03 97 MET A N 1
ATOM 729 C CA . MET A 1 97 ? -17.801 -12.329 -38.404 1.00 38.03 97 MET A CA 1
ATOM 730 C C . MET A 1 97 ? -18.280 -13.753 -38.025 1.00 38.03 97 MET A C 1
ATOM 732 O O . MET A 1 97 ? -18.163 -14.693 -38.798 1.00 38.03 97 MET A O 1
ATOM 736 N N . TYR A 1 98 ? -18.842 -13.844 -36.815 1.00 41.53 98 TYR A N 1
ATOM 737 C CA . TYR A 1 98 ? -19.991 -14.623 -36.311 1.00 41.53 98 TYR A CA 1
ATOM 738 C C . TYR A 1 98 ? -20.494 -15.940 -36.970 1.00 41.53 98 TYR A C 1
ATOM 740 O O . TYR A 1 98 ? -20.821 -16.000 -38.148 1.00 41.53 98 TYR A O 1
ATOM 748 N N . GLU A 1 99 ? -20.775 -16.890 -36.056 1.00 41.97 99 GLU A N 1
ATOM 749 C CA . GLU A 1 99 ? -21.755 -18.005 -36.070 1.00 41.97 99 GLU A CA 1
ATOM 750 C C . GLU A 1 99 ? -21.416 -19.372 -36.711 1.00 41.97 99 GLU A C 1
ATOM 752 O O . GLU A 1 99 ? -21.247 -19.515 -37.916 1.00 41.97 99 GLU A O 1
ATOM 757 N N . GLY A 1 100 ? -21.502 -20.435 -35.886 1.00 40.09 100 GLY A N 1
ATOM 758 C CA . GLY A 1 100 ? -21.832 -21.797 -36.343 1.00 40.09 100 GLY A CA 1
ATOM 759 C C . GLY A 1 100 ? -21.186 -22.952 -35.559 1.00 40.09 100 GLY A C 1
ATOM 760 O O . GLY A 1 100 ? -20.025 -23.269 -35.772 1.00 40.09 100 GLY A O 1
ATOM 761 N N . LEU A 1 101 ? -21.963 -23.612 -34.689 1.00 47.84 101 LEU A N 1
ATOM 762 C CA . LEU A 1 101 ? -21.634 -24.774 -33.833 1.00 47.84 101 LEU A CA 1
ATOM 763 C C . LEU A 1 101 ? -20.783 -25.901 -34.480 1.00 47.84 101 LEU A C 1
ATOM 765 O O . LEU A 1 101 ? -20.940 -26.193 -35.669 1.00 47.84 101 LEU A O 1
ATOM 769 N N . PRO A 1 102 ? -20.003 -26.668 -33.682 1.00 49.59 102 PRO A N 1
ATOM 770 C CA . PRO A 1 102 ? -19.252 -27.813 -34.188 1.00 49.59 102 PRO A CA 1
ATOM 771 C C . PRO A 1 102 ? -20.200 -28.944 -34.615 1.00 49.59 102 PRO A C 1
ATOM 773 O O . PRO A 1 102 ? -20.967 -29.484 -33.813 1.00 49.59 102 PRO A O 1
ATOM 776 N N . ARG A 1 103 ? -20.136 -29.335 -35.894 1.00 46.41 103 ARG A N 1
ATOM 777 C CA . ARG A 1 103 ? -20.832 -30.525 -36.397 1.00 46.41 103 ARG A CA 1
ATOM 778 C C . ARG A 1 103 ? -20.194 -31.783 -35.810 1.00 46.41 103 ARG A C 1
ATOM 780 O O . ARG A 1 103 ? -19.064 -32.132 -36.140 1.00 46.41 103 ARG A O 1
ATOM 787 N N . GLY A 1 104 ? -20.956 -32.478 -34.968 1.00 49.28 104 GLY A N 1
ATOM 788 C CA . GLY A 1 104 ? -20.646 -33.828 -34.514 1.00 49.28 104 GLY A CA 1
ATOM 789 C C . GLY A 1 104 ? -20.587 -34.812 -35.685 1.00 49.28 104 GLY A C 1
ATOM 790 O O . GLY A 1 104 ? -21.491 -34.873 -36.519 1.00 49.28 104 GLY A O 1
ATOM 791 N N . VAL A 1 105 ? -19.511 -35.595 -35.738 1.00 52.91 105 VAL A N 1
ATOM 792 C CA . VAL A 1 105 ? -19.320 -36.687 -36.695 1.00 52.91 105 VAL A CA 1
ATOM 793 C C . VAL A 1 105 ? -20.040 -37.927 -36.163 1.00 52.91 105 VAL A C 1
ATOM 795 O O . VAL A 1 105 ? -19.512 -38.659 -35.329 1.00 52.91 105 VAL A O 1
ATOM 798 N N . GLY A 1 106 ? -21.261 -38.167 -36.642 1.00 49.66 106 GLY A N 1
ATOM 799 C CA . GLY A 1 106 ? -21.936 -39.456 -36.502 1.00 49.66 106 GLY A CA 1
ATOM 800 C C . GLY A 1 106 ? -21.342 -40.464 -37.486 1.00 49.66 106 GLY A C 1
ATOM 801 O O . GLY A 1 106 ? -21.556 -40.352 -38.694 1.00 49.66 106 GLY A O 1
ATOM 802 N N . LYS A 1 107 ? -20.580 -41.438 -36.976 1.00 55.41 107 LYS A N 1
ATOM 803 C CA . LYS A 1 107 ? -20.195 -42.636 -37.731 1.00 55.41 107 LYS A CA 1
ATOM 804 C C . LYS A 1 107 ? -21.448 -43.475 -38.002 1.00 55.41 107 LYS A C 1
ATOM 806 O O . LYS A 1 107 ? -22.220 -43.739 -37.084 1.00 55.41 107 LYS A O 1
ATOM 811 N N . ARG A 1 108 ? -21.625 -43.848 -39.268 1.00 50.84 108 ARG A N 1
ATOM 812 C CA . ARG A 1 108 ? -22.421 -45.013 -39.665 1.00 50.84 108 ARG A CA 1
ATOM 813 C C . ARG A 1 108 ? -21.655 -46.283 -39.322 1.00 50.84 108 ARG A C 1
ATOM 815 O O . ARG A 1 108 ? -20.403 -46.211 -39.351 1.00 50.84 108 ARG A O 1
#

Solvent-accessible surface area (backbone atoms only — not comparable to full-atom values): 7285 Å² total; per-residue (Å²): 134,88,83,88,82,83,92,75,87,75,76,74,76,77,81,69,82,76,77,74,50,73,68,53,52,53,47,52,50,51,52,50,51,51,52,52,53,49,52,51,50,54,51,50,51,53,53,50,50,54,51,50,53,51,51,52,55,57,54,55,66,44,51,64,56,52,53,49,52,52,53,49,49,57,56,69,69,54,59,92,83,80,83,77,89,81,85,92,84,87,82,90,76,91,77,85,80,86,89,81,81,87,81,78,85,81,82,128

pLDDT: mean 73.75, std 23.07, range [31.67, 98.25]

InterPro domains:
  IPR013958 DASH complex subunit Dad1 [PF08649] (22-76)
  IPR013958 DASH complex subunit Dad1 [PTHR28025] (10-90)

Secondary structure (DSSP, 8-state):
----------PPPP---PPPPHHHHHHHHHHHHHHHHHHHHHHHHHHHHHHHHHHHHHHHHTHHHHHHHHHHHHHHH--TT---------------------------